Protein AF-A0A8T3SZB5-F1 (afdb_monomer)

Nearest PDB structures (foldseek):
  3n9b-assembly1_A  TM=9.895E-01  e=1.179E-03  Pseudomonas aeruginosa
  3ta7-assembly1_A  TM=9.737E-01  e=1.179E-03  Candidatus Korarchaeum cryptofilum OPF8
  3p43-assembly1_A  TM=9.729E-01  e=1.179E-03  Methanosarcina barkeri str. Fusaro
  3n9d-assembly1_A  TM=9.862E-01  e=1.581E-03  Pseudomonas aeruginosa
  3n9b-assembly2_B  TM=9.863E-01  e=1.581E-03  Pseudomonas aeruginosa

pLDDT: mean 84.58, std 11.85, range [59.88, 97.0]

Radius of gyration: 13.7 Å; Cα contacts (8 Å, |Δi|>4): 124; chains: 1; bounding box: 36×26×28 Å

Structure (mmCIF, N/CA/C/O backbone):
data_AF-A0A8T3SZB5-F1
#
_entry.id   AF-A0A8T3SZB5-F1
#
loop_
_atom_site.group_PDB
_atom_site.id
_atom_site.type_symbol
_atom_site.label_atom_id
_atom_site.label_alt_id
_atom_site.label_comp_id
_atom_site.label_asym_id
_atom_site.label_entity_id
_atom_site.label_seq_id
_atom_site.pdbx_PDB_ins_code
_atom_site.Cartn_x
_atom_site.Cartn_y
_atom_site.Cartn_z
_atom_site.occupancy
_atom_site.B_iso_or_equiv
_atom_site.auth_seq_id
_atom_site.auth_comp_id
_atom_site.auth_asym_id
_atom_site.auth_atom_id
_atom_site.pdbx_PDB_model_num
ATOM 1 N N . MET A 1 1 ? -13.095 -13.336 10.322 1.00 61.44 1 MET A N 1
ATOM 2 C CA . MET A 1 1 ? -13.343 -12.904 8.930 1.00 61.44 1 MET A CA 1
ATOM 3 C C . MET A 1 1 ? -12.169 -12.048 8.459 1.00 61.44 1 MET A C 1
ATOM 5 O O . MET A 1 1 ? -11.539 -11.412 9.298 1.00 61.44 1 MET A O 1
ATOM 9 N N . PRO A 1 2 ? -11.853 -12.026 7.153 1.00 69.94 2 PRO A N 1
ATOM 10 C CA . PRO A 1 2 ? -10.624 -11.419 6.617 1.00 69.94 2 PRO A CA 1
ATOM 11 C C . PRO A 1 2 ? -10.395 -9.943 6.992 1.00 69.94 2 PRO A C 1
ATOM 13 O O . PRO A 1 2 ? -9.261 -9.519 7.157 1.00 69.94 2 PRO A O 1
ATOM 16 N N . LEU A 1 3 ? -11.470 -9.173 7.190 1.00 77.81 3 LEU A N 1
ATOM 17 C CA . LEU A 1 3 ? -11.426 -7.722 7.426 1.00 77.81 3 LEU A CA 1
ATOM 1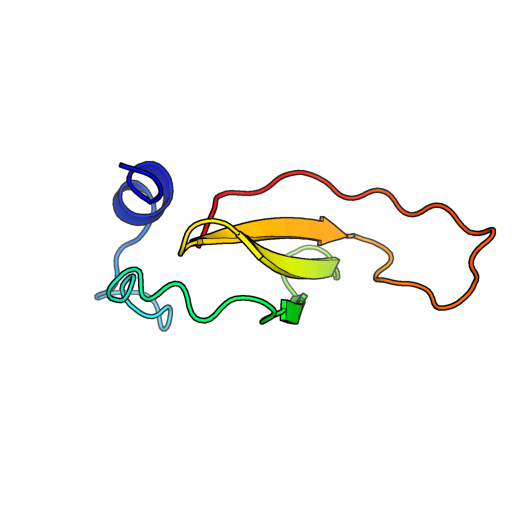8 C C . LEU A 1 3 ? -11.757 -7.319 8.874 1.00 77.81 3 LEU A C 1
ATOM 20 O O . LEU A 1 3 ? -12.077 -6.162 9.141 1.00 77.81 3 LEU A O 1
ATOM 24 N N . ASP A 1 4 ? -11.725 -8.256 9.824 1.00 78.44 4 ASP A N 1
ATOM 25 C CA . ASP A 1 4 ? -12.131 -7.970 11.210 1.00 78.44 4 ASP A CA 1
ATOM 26 C C . ASP A 1 4 ? -11.207 -6.965 11.906 1.00 78.44 4 ASP A C 1
ATOM 28 O O . ASP A 1 4 ? -11.674 -6.123 12.674 1.00 78.44 4 ASP A O 1
ATOM 32 N N . GLU A 1 5 ? -9.901 -7.015 11.631 1.00 77.19 5 GLU A N 1
ATOM 33 C CA . GLU A 1 5 ? -8.951 -6.054 12.198 1.00 77.19 5 GLU A CA 1
ATOM 34 C C . GLU A 1 5 ? -9.144 -4.652 11.607 1.00 77.19 5 GLU A C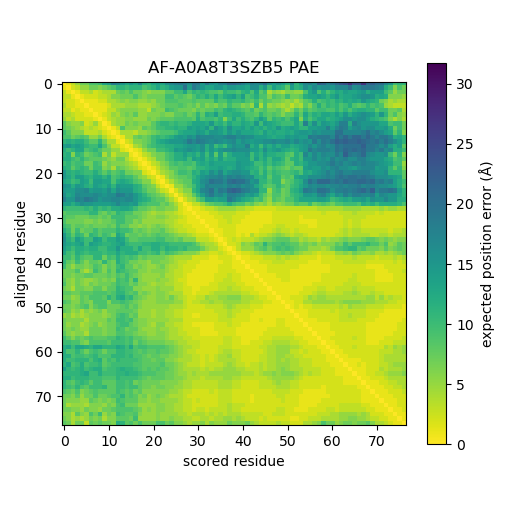 1
ATOM 36 O O . GLU A 1 5 ? -9.241 -3.688 12.369 1.00 77.19 5 GLU A O 1
ATOM 41 N N . TYR A 1 6 ? -9.322 -4.565 10.283 1.00 78.81 6 TYR A N 1
ATOM 42 C CA . TYR A 1 6 ? -9.625 -3.323 9.569 1.00 78.81 6 TYR A CA 1
ATOM 43 C C . TYR A 1 6 ? -10.887 -2.651 10.122 1.00 78.81 6 TYR A C 1
ATOM 45 O O . TYR A 1 6 ? -10.855 -1.491 10.530 1.00 78.81 6 TYR A O 1
ATOM 53 N N . ARG A 1 7 ? -11.983 -3.412 10.245 1.00 77.62 7 ARG A N 1
ATOM 54 C CA . ARG A 1 7 ? -13.255 -2.924 10.805 1.00 77.62 7 ARG A CA 1
ATOM 55 C C . ARG A 1 7 ? -13.114 -2.422 12.236 1.00 77.62 7 ARG A C 1
ATOM 57 O O . ARG A 1 7 ? -13.723 -1.423 12.592 1.00 77.62 7 ARG A O 1
ATOM 64 N N . ARG A 1 8 ? -12.316 -3.100 13.064 1.00 80.62 8 ARG A N 1
ATOM 65 C CA . ARG A 1 8 ? -12.116 -2.726 14.471 1.00 80.62 8 ARG A CA 1
ATOM 66 C C . ARG A 1 8 ? -11.315 -1.434 14.634 1.00 80.62 8 ARG A C 1
ATOM 68 O O . ARG A 1 8 ? -11.524 -0.724 15.612 1.00 80.62 8 ARG A O 1
ATOM 75 N N . LYS A 1 9 ? -10.383 -1.142 13.722 1.00 76.25 9 LYS A N 1
ATOM 76 C CA . LYS A 1 9 ? -9.518 0.049 13.799 1.00 76.25 9 LYS A CA 1
ATOM 77 C C . LYS A 1 9 ? -10.080 1.274 13.077 1.00 76.25 9 LYS A C 1
ATOM 79 O O . LYS A 1 9 ? -9.386 2.292 13.019 1.00 76.25 9 LYS A O 1
ATOM 84 N N . ARG A 1 10 ? -11.280 1.196 12.495 1.00 79.88 10 ARG A N 1
ATOM 85 C CA . ARG A 1 10 ? -11.860 2.286 11.707 1.00 79.88 10 ARG A CA 1
ATOM 86 C C . ARG A 1 10 ? -13.192 2.753 12.264 1.00 79.88 10 ARG A C 1
ATOM 88 O O . ARG A 1 10 ? -14.084 1.961 12.543 1.00 79.88 10 ARG A O 1
ATOM 95 N N . ASP A 1 11 ? -13.303 4.071 12.369 1.00 75.62 11 ASP A N 1
ATOM 96 C CA . ASP A 1 11 ? -14.570 4.769 12.518 1.00 75.62 11 ASP A CA 1
ATOM 97 C C . ASP A 1 11 ? -14.931 5.386 11.160 1.00 75.62 11 ASP A C 1
ATOM 99 O O . ASP A 1 11 ? -14.397 6.426 10.754 1.00 75.62 11 ASP A O 1
ATOM 103 N N . PHE A 1 12 ? -15.822 4.705 10.441 1.00 67.88 12 PHE A N 1
ATOM 104 C CA . PHE A 1 12 ? -16.286 5.095 9.108 1.00 67.88 12 PHE A CA 1
ATOM 105 C C . PHE A 1 12 ? -17.220 6.320 9.127 1.00 67.88 12 PHE A C 1
ATOM 107 O O . PHE A 1 12 ? -17.574 6.831 8.069 1.00 67.88 12 PHE A O 1
ATOM 114 N N . GLY A 1 13 ? -17.625 6.805 10.309 1.00 67.06 13 GLY A N 1
ATOM 115 C CA . GLY A 1 13 ? -18.339 8.075 10.464 1.00 67.06 13 GLY A CA 1
ATOM 116 C C . GLY A 1 13 ? -17.405 9.283 10.588 1.00 67.06 13 GLY A C 1
ATOM 117 O O . GLY A 1 13 ? -17.817 10.408 10.310 1.00 67.06 13 GLY A O 1
ATOM 118 N N . ALA A 1 14 ? -16.146 9.056 10.977 1.00 68.50 14 ALA A N 1
ATOM 119 C CA . ALA A 1 14 ? -15.153 10.103 11.220 1.00 68.50 14 ALA A CA 1
ATOM 120 C C . ALA A 1 14 ? -14.076 10.208 10.125 1.00 68.50 14 ALA A C 1
ATOM 122 O O . ALA A 1 14 ? -13.352 11.204 10.068 1.00 68.50 14 ALA A O 1
ATOM 123 N N . THR A 1 15 ? -13.949 9.198 9.259 1.00 59.88 15 THR A N 1
ATOM 124 C CA . THR A 1 15 ? -12.919 9.143 8.212 1.00 59.88 15 THR A CA 1
ATOM 125 C C . THR A 1 15 ? -13.523 9.045 6.810 1.00 59.88 15 THR A C 1
ATOM 127 O O . THR A 1 15 ? -14.548 8.395 6.632 1.00 59.88 15 THR A O 1
ATOM 130 N N . PRO A 1 16 ? -12.885 9.641 5.782 1.00 62.38 16 PRO A N 1
ATOM 131 C CA . PRO A 1 16 ? -13.303 9.493 4.385 1.00 62.38 16 PRO A CA 1
ATOM 132 C C . PRO A 1 16 ? -12.981 8.103 3.803 1.00 62.38 16 PRO A C 1
ATOM 134 O O . PRO A 1 16 ? -13.084 7.906 2.592 1.00 62.38 16 PRO A O 1
ATOM 137 N N . GLU A 1 17 ? -12.542 7.151 4.631 1.00 64.44 17 GLU A N 1
ATOM 138 C CA . GLU A 1 17 ? -12.281 5.787 4.188 1.00 64.44 17 GLU A CA 1
ATOM 139 C C . GLU A 1 17 ? -13.607 5.035 3.982 1.00 64.44 17 GLU A C 1
ATOM 141 O O . GLU A 1 17 ? -14.491 5.098 4.840 1.00 64.44 17 GLU A O 1
ATOM 146 N N . PRO A 1 18 ? -13.777 4.327 2.853 1.00 66.38 18 PRO A N 1
ATOM 147 C CA . PRO A 1 18 ? -15.003 3.595 2.578 1.00 66.38 18 PRO A CA 1
ATOM 148 C C . PRO A 1 18 ? -15.151 2.389 3.509 1.00 66.38 18 PRO A C 1
ATOM 150 O O . PRO A 1 18 ? -14.176 1.727 3.865 1.00 66.38 18 PRO A O 1
ATOM 153 N N . ALA A 1 19 ? -16.398 2.063 3.852 1.00 67.81 19 ALA A N 1
ATOM 154 C CA . ALA A 1 19 ? -16.704 0.806 4.518 1.00 67.81 19 ALA A CA 1
ATOM 155 C C . ALA A 1 19 ? -16.302 -0.385 3.622 1.00 67.81 19 ALA A C 1
ATOM 157 O O . ALA A 1 19 ? -16.405 -0.289 2.394 1.00 67.81 19 ALA A O 1
ATOM 158 N N . PRO A 1 20 ? -15.873 -1.516 4.210 1.00 66.94 20 PRO A N 1
ATOM 159 C CA . PRO A 1 20 ? -15.518 -2.699 3.436 1.00 66.94 20 PRO A CA 1
ATOM 160 C C . PRO A 1 20 ? -16.737 -3.201 2.651 1.00 66.94 20 PRO A C 1
ATOM 162 O O . PRO A 1 20 ? -17.795 -3.443 3.236 1.00 66.94 20 PRO A O 1
ATOM 165 N N . GLY A 1 21 ? -16.581 -3.334 1.332 1.00 68.19 21 GLY A N 1
ATOM 166 C CA . GLY A 1 21 ? -17.625 -3.823 0.428 1.00 68.19 21 GLY A CA 1
ATOM 167 C C . GLY A 1 21 ? -17.861 -5.332 0.537 1.00 68.19 21 GLY A C 1
ATOM 168 O O . GLY A 1 21 ? -17.188 -6.036 1.295 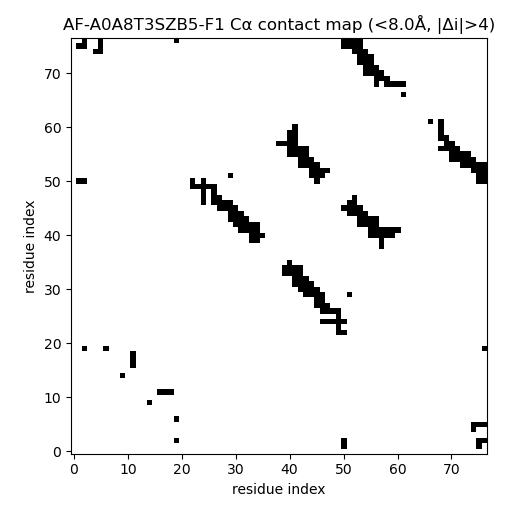1.00 68.19 21 GLY A O 1
ATOM 169 N N . GLU A 1 22 ? -18.825 -5.843 -0.233 1.00 65.00 22 GLU A N 1
ATOM 170 C CA . GLU A 1 22 ? -18.973 -7.290 -0.407 1.00 65.00 22 GLU A CA 1
ATOM 171 C C . GLU A 1 22 ? -17.721 -7.882 -1.065 1.00 65.00 22 GLU A C 1
ATOM 173 O O . GLU A 1 22 ? -17.146 -7.298 -1.986 1.00 65.00 22 GLU A O 1
ATOM 178 N N . LEU A 1 23 ? -17.307 -9.056 -0.579 1.00 62.56 23 LEU A N 1
ATOM 179 C CA . LEU A 1 23 ? -16.193 -9.823 -1.130 1.00 62.56 23 LEU A CA 1
ATOM 180 C C . LEU A 1 23 ? -16.622 -10.389 -2.491 1.00 62.56 23 LEU A C 1
ATOM 182 O O . LEU A 1 23 ? -17.169 -11.488 -2.569 1.00 62.56 23 LEU A O 1
ATOM 186 N N . VAL A 1 24 ? -16.410 -9.627 -3.561 1.00 63.75 24 VAL A N 1
ATOM 187 C CA . VAL A 1 24 ? -16.629 -10.088 -4.935 1.00 63.75 24 VAL A CA 1
ATOM 188 C C . VAL A 1 24 ? -15.266 -10.408 -5.531 1.00 63.75 24 VAL A C 1
ATOM 190 O O . VAL A 1 24 ? -14.539 -9.497 -5.916 1.00 63.75 24 VAL A O 1
ATOM 193 N N . ASP A 1 25 ? -14.908 -11.692 -5.582 1.00 65.38 25 ASP A N 1
ATOM 194 C CA . ASP A 1 25 ? -13.664 -12.144 -6.212 1.00 65.38 25 ASP A CA 1
ATOM 195 C C . ASP A 1 25 ? -13.823 -12.072 -7.733 1.00 65.38 25 ASP A C 1
ATOM 197 O O . ASP A 1 25 ? -14.327 -12.990 -8.381 1.00 65.38 25 ASP A O 1
ATOM 201 N N . SER A 1 26 ? -13.468 -10.921 -8.300 1.00 69.44 26 SER A N 1
ATOM 202 C CA . SER A 1 26 ? -13.358 -10.772 -9.755 1.00 69.44 26 SER A CA 1
ATOM 203 C C . SER A 1 26 ? -11.951 -11.101 -10.250 1.00 69.44 26 SER A C 1
ATOM 205 O O . SER A 1 26 ? -11.767 -11.335 -11.444 1.00 69.44 26 SER A O 1
ATOM 207 N N . GLY A 1 27 ? -10.988 -11.154 -9.321 1.00 71.69 27 GLY A N 1
ATOM 208 C CA . GLY A 1 27 ? -9.595 -11.481 -9.566 1.00 71.69 27 GLY A CA 1
ATOM 209 C C . GLY A 1 27 ? -8.837 -10.387 -10.323 1.00 71.69 27 GLY A C 1
ATOM 210 O O . GLY A 1 27 ? -9.374 -9.640 -11.140 1.00 71.69 27 GLY A O 1
ATOM 211 N N . GLY A 1 28 ? -7.530 -10.300 -10.070 1.00 79.62 28 GLY A N 1
ATOM 212 C CA . GLY A 1 28 ? -6.605 -9.549 -10.926 1.00 79.62 28 GLY A CA 1
ATOM 213 C C . GLY A 1 28 ? -6.618 -8.024 -10.777 1.00 79.62 28 GLY A C 1
ATOM 214 O O . GLY A 1 28 ? -5.912 -7.351 -11.531 1.00 79.62 28 GLY A O 1
ATOM 215 N N . ARG A 1 29 ? -7.352 -7.450 -9.814 1.00 90.25 29 ARG A N 1
ATOM 216 C CA . ARG A 1 29 ? -7.220 -6.020 -9.505 1.00 90.25 29 ARG A CA 1
ATOM 217 C C . ARG A 1 29 ? -6.004 -5.773 -8.628 1.00 90.25 29 ARG A C 1
ATOM 219 O O . ARG A 1 29 ? -5.667 -6.545 -7.729 1.00 90.25 29 ARG A O 1
ATOM 226 N N . PHE A 1 30 ? -5.368 -4.636 -8.864 1.00 93.19 30 PHE A N 1
ATOM 227 C CA . PHE A 1 30 ? -4.331 -4.122 -7.991 1.00 93.19 30 PHE A CA 1
ATOM 228 C C . PHE A 1 30 ? -4.415 -2.606 -7.907 1.00 93.19 30 PHE A C 1
ATOM 230 O O . PHE A 1 30 ? -4.919 -1.937 -8.810 1.00 93.19 30 PHE A O 1
ATOM 237 N N . THR A 1 31 ? -3.891 -2.061 -6.815 1.00 94.31 31 THR A N 1
ATOM 238 C CA . THR A 1 31 ? -3.763 -0.616 -6.639 1.00 94.31 31 THR A CA 1
ATOM 239 C C . THR A 1 31 ? -2.369 -0.277 -6.137 1.00 94.31 31 THR A C 1
ATOM 241 O O . THR A 1 31 ? -1.748 -1.048 -5.401 1.00 94.31 31 THR A O 1
ATOM 244 N N . ILE A 1 32 ? -1.878 0.887 -6.551 1.00 94.81 32 ILE A N 1
ATOM 245 C CA . ILE A 1 32 ? -0.661 1.494 -6.021 1.00 94.81 32 ILE A CA 1
ATOM 246 C C . ILE A 1 32 ? -1.036 2.913 -5.619 1.00 94.81 32 ILE A C 1
ATOM 248 O O . ILE A 1 32 ? -1.249 3.776 -6.469 1.00 94.81 32 ILE A O 1
ATOM 252 N N . GLN A 1 33 ? -1.153 3.148 -4.319 1.00 94.06 33 GLN A N 1
ATOM 253 C CA . GLN A 1 33 ? -1.567 4.434 -3.772 1.00 94.06 33 GLN A CA 1
ATOM 254 C C . GLN A 1 33 ? -0.345 5.171 -3.234 1.00 94.06 33 GLN A C 1
A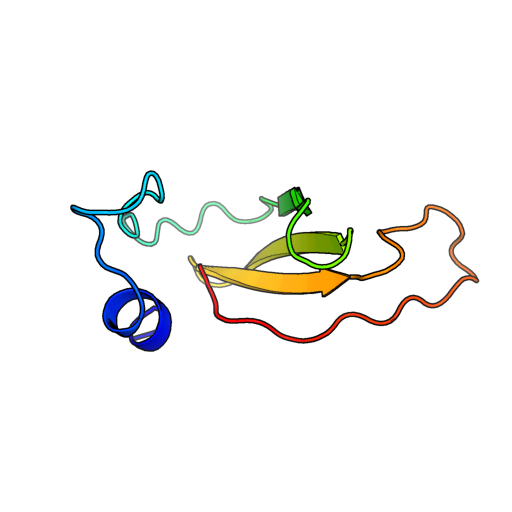TOM 256 O O . GLN A 1 33 ? 0.382 4.656 -2.390 1.00 94.06 33 GLN A O 1
ATOM 261 N N . ARG A 1 34 ? -0.103 6.393 -3.715 1.00 94.50 34 ARG A N 1
ATOM 262 C CA . ARG A 1 34 ? 0.935 7.259 -3.148 1.00 94.50 34 ARG A CA 1
ATOM 263 C C . ARG A 1 34 ? 0.400 7.888 -1.869 1.00 94.50 34 ARG A C 1
ATOM 265 O O . ARG A 1 34 ? -0.472 8.752 -1.933 1.00 94.50 34 ARG A O 1
ATOM 272 N N . HIS A 1 35 ? 0.963 7.505 -0.734 1.00 92.81 35 HIS A N 1
ATOM 273 C CA . HIS A 1 35 ? 0.497 7.931 0.573 1.00 92.81 35 HIS A CA 1
ATOM 274 C C . HIS A 1 35 ? 1.489 8.913 1.205 1.00 92.81 35 HIS A C 1
ATOM 276 O O . HIS A 1 35 ? 2.643 8.589 1.501 1.00 92.81 35 HIS A O 1
ATOM 282 N N . ARG A 1 36 ? 1.039 10.159 1.399 1.00 87.88 36 ARG A N 1
ATOM 283 C CA . ARG A 1 36 ? 1.800 11.206 2.093 1.00 87.88 36 ARG A CA 1
ATOM 284 C C . ARG A 1 36 ? 1.332 11.327 3.546 1.00 87.88 36 ARG A C 1
ATOM 286 O O . ARG A 1 36 ? 0.640 12.276 3.892 1.00 87.88 36 ARG A O 1
ATOM 293 N N . ALA A 1 37 ? 1.711 10.346 4.361 1.00 80.75 37 ALA A N 1
ATOM 294 C CA . ALA A 1 37 ? 1.561 10.390 5.816 1.00 80.75 37 ALA A CA 1
ATOM 295 C C . ALA A 1 37 ? 2.784 11.087 6.454 1.00 80.75 37 ALA A C 1
ATOM 297 O O . ALA A 1 37 ? 3.380 11.980 5.850 1.00 80.75 37 ALA A O 1
ATOM 298 N N . THR A 1 38 ? 3.213 10.648 7.643 1.00 85.62 38 THR A N 1
ATOM 299 C CA . THR A 1 38 ? 4.440 11.124 8.311 1.00 85.62 38 THR A CA 1
ATOM 300 C C . THR A 1 38 ? 5.687 10.957 7.438 1.00 85.62 38 THR A C 1
ATOM 302 O O . THR A 1 38 ? 6.557 11.824 7.414 1.00 85.62 38 THR A O 1
ATOM 305 N N . ALA A 1 39 ? 5.757 9.857 6.685 1.00 89.88 39 ALA A N 1
ATOM 306 C CA . ALA A 1 39 ? 6.754 9.626 5.650 1.00 89.88 39 ALA A CA 1
ATOM 307 C C . ALA A 1 39 ? 6.053 9.277 4.335 1.00 89.88 39 ALA A C 1
ATOM 309 O O . ALA A 1 39 ? 5.043 8.566 4.325 1.00 89.88 39 ALA A O 1
ATOM 310 N N . LEU A 1 40 ? 6.602 9.766 3.221 1.00 93.56 40 LEU A N 1
ATOM 311 C CA . LEU A 1 40 ? 6.130 9.386 1.895 1.00 93.56 40 LEU A CA 1
ATOM 312 C C . LEU A 1 40 ? 6.386 7.893 1.682 1.00 93.56 40 LEU A C 1
ATOM 314 O O . LEU A 1 40 ? 7.521 7.433 1.790 1.00 93.56 40 LEU A O 1
ATOM 318 N N . HIS A 1 41 ? 5.333 7.161 1.349 1.00 94.88 41 HIS A N 1
ATOM 319 C CA . HIS A 1 41 ? 5.411 5.760 0.964 1.00 94.88 41 HIS A CA 1
ATOM 320 C C . HIS A 1 41 ? 4.330 5.440 -0.067 1.00 94.88 41 HIS A C 1
ATOM 322 O O . HIS A 1 41 ? 3.529 6.298 -0.451 1.00 94.88 41 HIS A O 1
ATOM 328 N N . TYR A 1 42 ? 4.349 4.206 -0.554 1.00 96.06 42 TYR A N 1
ATOM 329 C CA . TYR A 1 42 ? 3.347 3.691 -1.471 1.00 96.06 42 TYR A CA 1
ATOM 330 C C .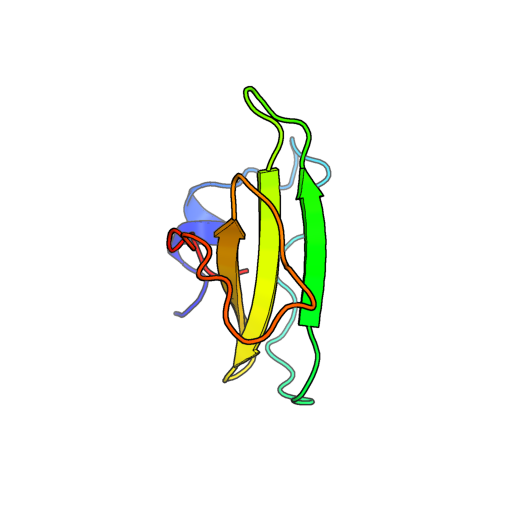 TYR A 1 42 ? 2.676 2.478 -0.854 1.00 96.06 42 TYR A C 1
ATOM 332 O O . TYR A 1 42 ? 3.372 1.562 -0.425 1.00 96.06 42 TYR A O 1
ATOM 340 N N . ASP A 1 43 ? 1.352 2.455 -0.854 1.00 95.44 43 ASP A N 1
ATOM 341 C CA . ASP A 1 43 ? 0.583 1.274 -0.492 1.00 95.44 43 ASP A CA 1
ATOM 342 C C . ASP A 1 43 ? 0.317 0.464 -1.760 1.00 95.44 43 ASP A C 1
ATOM 344 O O . ASP A 1 43 ? -0.312 0.944 -2.705 1.00 95.44 43 ASP A O 1
ATOM 348 N N . VAL A 1 44 ? 0.846 -0.755 -1.799 1.00 95.62 44 VAL A N 1
ATOM 349 C CA . VAL A 1 44 ? 0.625 -1.721 -2.876 1.00 95.62 44 VAL A CA 1
ATOM 350 C C . VAL A 1 44 ? -0.390 -2.734 -2.387 1.00 95.62 44 VAL A C 1
ATOM 352 O O . VAL A 1 44 ? -0.208 -3.329 -1.325 1.00 95.62 44 VAL A O 1
ATOM 355 N N . ARG A 1 45 ? -1.453 -2.938 -3.164 1.00 94.88 45 ARG A N 1
ATOM 356 C CA . ARG A 1 45 ? -2.555 -3.827 -2.792 1.00 94.88 45 ARG A CA 1
ATOM 357 C C . ARG A 1 45 ? -2.910 -4.744 -3.947 1.00 94.88 45 ARG A C 1
ATOM 359 O O . ARG A 1 45 ? -3.055 -4.261 -5.070 1.00 94.88 45 ARG A O 1
ATOM 366 N N . LEU A 1 46 ? -3.058 -6.031 -3.661 1.00 93.00 46 LEU A N 1
ATOM 367 C CA . LEU A 1 46 ? -3.417 -7.069 -4.624 1.00 93.00 46 LEU A CA 1
ATOM 368 C C . LEU A 1 46 ? -4.720 -7.736 -4.183 1.00 93.00 46 LEU A C 1
ATOM 370 O O . LEU A 1 46 ? -4.842 -8.107 -3.018 1.00 93.00 46 LEU A O 1
ATOM 374 N N . GLU A 1 47 ? -5.673 -7.899 -5.097 1.00 91.44 47 GLU A N 1
ATOM 375 C CA . GLU A 1 47 ? -6.889 -8.674 -4.833 1.00 91.44 47 GLU A CA 1
ATOM 376 C C . GLU A 1 47 ? -6.555 -10.169 -4.809 1.00 91.44 47 GLU A C 1
ATOM 378 O O . GLU A 1 47 ? -6.111 -10.731 -5.813 1.00 91.44 47 GLU A O 1
ATOM 383 N N . ILE A 1 48 ? -6.737 -10.806 -3.651 1.00 89.12 48 ILE A N 1
ATOM 384 C CA . ILE A 1 48 ? -6.530 -12.242 -3.450 1.00 89.12 48 ILE A CA 1
ATOM 385 C C . ILE A 1 48 ? -7.636 -12.755 -2.528 1.00 89.12 48 ILE A C 1
ATOM 387 O O . ILE A 1 48 ? -7.731 -12.329 -1.379 1.00 89.12 48 ILE A O 1
ATOM 391 N N . GLY A 1 49 ? -8.468 -13.678 -3.017 1.00 85.50 49 GLY A N 1
ATOM 392 C CA . GLY A 1 49 ? -9.537 -14.280 -2.211 1.00 85.50 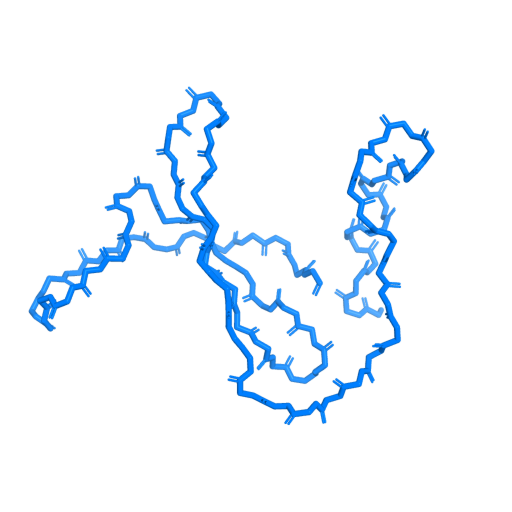49 GLY A CA 1
ATOM 393 C C . GLY A 1 49 ? -10.587 -13.267 -1.744 1.00 85.50 49 GLY A C 1
ATOM 394 O O . GLY A 1 49 ? -11.053 -13.343 -0.608 1.00 85.50 49 GLY A O 1
ATOM 395 N N . GLY A 1 50 ? -10.916 -12.291 -2.597 1.00 85.06 50 GLY A N 1
ATOM 396 C CA . GLY A 1 50 ? -11.916 -11.257 -2.323 1.00 85.06 50 GLY A CA 1
ATOM 397 C C . GLY A 1 50 ? -11.455 -10.094 -1.435 1.00 85.06 50 GLY A C 1
ATOM 398 O O . GLY A 1 50 ? -12.254 -9.193 -1.204 1.00 85.06 50 GLY A O 1
ATOM 399 N N . VAL A 1 51 ? -10.205 -10.074 -0.954 1.00 87.06 51 VAL A N 1
ATOM 400 C CA . VAL A 1 51 ? -9.634 -8.953 -0.178 1.00 87.06 51 VAL A CA 1
ATOM 401 C C . VAL A 1 51 ? -8.413 -8.338 -0.849 1.00 87.06 51 VAL A C 1
ATOM 403 O O . VAL A 1 51 ? -7.696 -8.996 -1.602 1.00 87.06 51 VAL A O 1
ATOM 406 N N . LEU A 1 52 ? -8.133 -7.078 -0.528 1.00 90.62 52 LEU A N 1
ATOM 407 C CA . LEU A 1 52 ? -6.922 -6.363 -0.901 1.00 90.62 52 LEU A CA 1
ATOM 408 C C . LEU A 1 52 ? -5.812 -6.624 0.117 1.00 90.62 52 LEU A C 1
ATOM 410 O O . LEU A 1 52 ? -5.569 -5.874 1.068 1.00 90.62 52 LEU A O 1
ATOM 414 N N . VAL A 1 53 ? -5.077 -7.689 -0.158 1.00 92.31 53 VAL A N 1
ATOM 415 C CA . VAL A 1 53 ? -3.823 -8.050 0.492 1.00 92.31 53 VAL A CA 1
ATOM 416 C C . VAL A 1 53 ? -2.823 -6.903 0.268 1.00 92.31 53 VAL A C 1
ATOM 418 O O . VAL A 1 53 ? -2.433 -6.620 -0.865 1.00 92.31 53 VAL A O 1
ATOM 421 N N . SER A 1 54 ? -2.427 -6.221 1.349 1.00 94.38 54 SER A N 1
ATOM 422 C CA . SER A 1 54 ? -1.755 -4.910 1.285 1.00 94.38 54 SER A CA 1
ATOM 423 C C . SER A 1 54 ? -0.333 -4.889 1.870 1.00 94.38 54 SER A C 1
ATOM 425 O O . SER A 1 54 ? 0.007 -5.667 2.768 1.00 94.38 54 SER A O 1
ATOM 427 N N . TRP A 1 55 ? 0.509 -3.985 1.352 1.00 96.38 55 TRP A N 1
ATOM 428 C CA . TRP A 1 55 ? 1.856 -3.692 1.854 1.00 96.38 55 TRP A CA 1
ATOM 429 C C . TRP A 1 55 ? 2.229 -2.218 1.702 1.00 96.38 55 TRP A C 1
ATOM 431 O O . TRP A 1 55 ? 1.974 -1.612 0.663 1.00 96.38 55 TRP A O 1
ATOM 441 N N . ALA A 1 56 ? 2.969 -1.690 2.675 1.00 96.00 56 ALA A N 1
ATOM 442 C CA . ALA A 1 56 ? 3.632 -0.396 2.576 1.00 96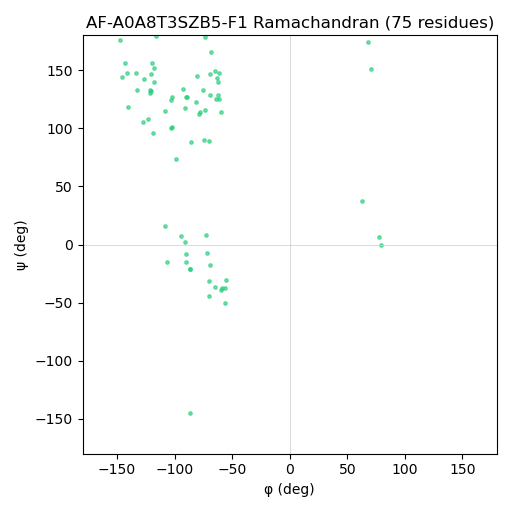.00 56 ALA A CA 1
ATOM 443 C C . ALA A 1 56 ? 5.045 -0.552 1.984 1.00 96.00 56 ALA A C 1
ATOM 445 O O . ALA A 1 56 ? 5.877 -1.315 2.486 1.00 96.00 56 ALA A O 1
ATOM 446 N N . VAL A 1 57 ? 5.339 0.211 0.931 1.00 96.50 57 VAL A N 1
ATOM 447 C CA . VAL A 1 57 ? 6.607 0.218 0.190 1.00 96.50 57 VAL A CA 1
ATOM 448 C C . VAL A 1 57 ? 7.232 1.619 0.281 1.00 96.50 57 VAL A C 1
ATOM 450 O O . VAL A 1 57 ? 6.896 2.501 -0.515 1.00 96.50 57 VAL A O 1
ATOM 453 N N . PRO A 1 58 ? 8.166 1.866 1.224 1.00 95.81 58 PRO A N 1
ATOM 454 C CA . PRO A 1 58 ? 8.693 3.211 1.488 1.00 95.81 58 PRO A CA 1
ATOM 455 C C . PRO A 1 58 ? 9.360 3.870 0.280 1.00 95.81 58 PRO A C 1
ATOM 457 O O . PRO A 1 58 ? 9.221 5.065 0.050 1.00 95.81 58 PRO A O 1
ATOM 460 N N . LYS A 1 59 ? 10.078 3.079 -0.524 1.00 95.00 59 LYS A N 1
ATOM 461 C CA . LYS A 1 59 ? 10.780 3.568 -1.720 1.00 95.00 59 LYS A CA 1
ATOM 462 C C . LYS A 1 59 ? 9.963 3.424 -3.011 1.00 95.00 59 LYS A C 1
ATOM 464 O O . LYS A 1 59 ? 10.507 3.665 -4.084 1.00 95.00 59 LYS A O 1
ATOM 469 N N . GLY A 1 60 ? 8.697 3.023 -2.904 1.00 93.50 60 GLY A N 1
ATOM 470 C CA . GLY A 1 60 ? 7.822 2.751 -4.039 1.00 93.50 60 GLY A CA 1
ATOM 471 C C . GLY A 1 60 ? 8.208 1.523 -4.877 1.00 93.50 60 GLY A C 1
ATOM 472 O O . GLY A 1 60 ? 9.243 0.887 -4.635 1.00 93.50 60 GLY A O 1
ATOM 473 N N . PRO A 1 61 ? 7.354 1.170 -5.854 1.00 93.44 61 PRO A N 1
ATOM 474 C CA . PRO A 1 61 ? 7.626 0.114 -6.822 1.00 93.44 61 PRO A CA 1
ATOM 475 C C . PRO A 1 61 ? 8.755 0.516 -7.780 1.00 93.44 61 PRO A C 1
ATOM 477 O O . PRO A 1 61 ? 9.148 1.679 -7.877 1.00 93.44 61 PRO A O 1
ATOM 480 N N . THR A 1 62 ? 9.286 -0.456 -8.513 1.00 94.19 62 THR A N 1
ATOM 481 C CA . THR A 1 62 ? 10.335 -0.232 -9.509 1.00 94.19 62 THR A CA 1
ATOM 482 C C . THR A 1 62 ? 10.104 -1.117 -10.725 1.00 94.19 62 THR A C 1
ATOM 484 O O . THR A 1 62 ? 9.558 -2.208 -10.593 1.00 94.19 62 THR A O 1
ATOM 487 N N . LEU A 1 63 ? 10.491 -0.622 -11.902 1.00 94.56 63 LEU A N 1
ATOM 488 C CA . LEU A 1 63 ? 10.454 -1.378 -13.157 1.00 94.56 63 LEU A CA 1
ATOM 489 C C . LEU A 1 63 ? 11.761 -2.143 -13.420 1.00 94.56 63 LEU A C 1
ATOM 491 O O . LEU A 1 63 ? 11.825 -2.922 -14.362 1.00 94.56 63 LEU A O 1
ATOM 495 N N . ASP A 1 64 ? 12.799 -1.915 -12.609 1.00 97.00 64 ASP A N 1
ATOM 496 C CA . ASP A 1 64 ? 14.054 -2.659 -12.687 1.00 97.00 64 ASP A CA 1
ATOM 497 C C . ASP A 1 64 ? 13.875 -4.041 -12.029 1.00 97.00 64 ASP A C 1
ATOM 499 O O . ASP A 1 64 ? 13.683 -4.108 -10.810 1.00 97.00 64 ASP A O 1
ATOM 503 N N . PRO A 1 65 ? 13.955 -5.146 -12.793 1.00 95.69 65 PRO A N 1
ATOM 504 C CA . PRO A 1 65 ? 13.737 -6.492 -12.266 1.00 95.69 65 PRO A CA 1
ATOM 505 C C . PRO A 1 65 ?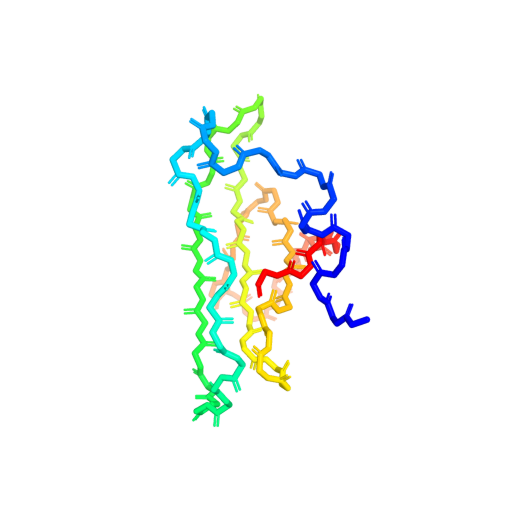 14.850 -6.965 -11.316 1.00 95.69 65 PRO A C 1
ATOM 507 O O . PRO A 1 65 ? 14.650 -7.921 -10.568 1.00 95.69 65 PRO A O 1
ATOM 510 N N . SER A 1 66 ? 16.021 -6.322 -11.330 1.00 96.75 66 SER A N 1
ATOM 511 C CA . SER A 1 66 ? 17.140 -6.645 -10.438 1.00 96.75 66 SER A CA 1
ATOM 512 C C . SER A 1 66 ? 17.055 -5.920 -9.088 1.00 96.75 66 SER A C 1
ATOM 514 O O . SER A 1 66 ? 17.636 -6.367 -8.092 1.00 96.75 66 SER A O 1
ATOM 516 N N . ALA A 1 67 ? 16.297 -4.822 -9.023 1.00 96.31 67 ALA A N 1
ATOM 517 C CA . ALA A 1 67 ? 16.175 -3.999 -7.833 1.00 96.31 67 ALA A CA 1
ATOM 518 C C . ALA A 1 67 ? 15.171 -4.588 -6.831 1.00 96.31 67 ALA A C 1
ATOM 520 O O . ALA A 1 67 ? 13.982 -4.741 -7.104 1.00 96.31 67 ALA A O 1
ATOM 521 N N . ARG A 1 68 ? 15.631 -4.844 -5.601 1.00 95.00 68 ARG A N 1
ATOM 522 C CA . ARG A 1 68 ? 14.770 -5.296 -4.497 1.00 95.00 68 ARG A CA 1
ATOM 523 C C . ARG A 1 68 ? 14.261 -4.110 -3.677 1.00 95.00 68 ARG A C 1
ATOM 525 O O . ARG A 1 68 ? 15.028 -3.225 -3.293 1.00 95.00 68 ARG A O 1
ATOM 532 N N . ARG A 1 69 ? 12.961 -4.102 -3.368 1.00 95.69 69 ARG A N 1
ATOM 533 C CA . ARG A 1 69 ? 12.303 -3.104 -2.509 1.00 95.69 69 ARG A CA 1
ATOM 534 C C . ARG A 1 69 ? 11.718 -3.790 -1.277 1.00 95.69 69 ARG A C 1
ATOM 536 O O . ARG A 1 69 ? 11.168 -4.880 -1.379 1.00 95.69 69 ARG A O 1
ATOM 543 N N . LEU A 1 70 ? 11.838 -3.143 -0.119 1.00 96.25 70 LEU A N 1
ATOM 544 C CA . LEU A 1 70 ? 11.167 -3.583 1.103 1.00 96.25 70 LEU A CA 1
ATOM 545 C C . LEU A 1 70 ? 9.655 -3.358 0.963 1.00 96.25 70 LEU A C 1
ATOM 547 O O . LEU A 1 70 ? 9.243 -2.238 0.663 1.00 96.25 70 LEU A O 1
ATOM 551 N N . ALA A 1 71 ? 8.862 -4.394 1.234 1.00 96.88 71 ALA A N 1
ATOM 552 C CA . ALA A 1 71 ? 7.406 -4.338 1.310 1.00 96.88 71 ALA A CA 1
ATOM 553 C C . ALA A 1 71 ? 6.960 -4.849 2.687 1.00 96.88 71 ALA A C 1
ATOM 555 O O . ALA A 1 71 ? 7.086 -6.034 2.991 1.00 96.88 71 ALA A O 1
ATOM 556 N N . MET A 1 72 ? 6.488 -3.945 3.543 1.00 96.19 72 MET A N 1
ATOM 557 C CA . MET A 1 72 ? 6.045 -4.275 4.900 1.00 96.19 72 MET A CA 1
ATOM 558 C C . MET A 1 72 ? 4.563 -4.627 4.879 1.00 96.19 72 MET A C 1
ATOM 560 O O . MET A 1 72 ? 3.766 -3.849 4.363 1.00 96.19 72 MET A O 1
ATOM 564 N N . ARG A 1 73 ? 4.196 -5.793 5.420 1.00 94.88 73 ARG A N 1
ATOM 565 C CA . ARG A 1 73 ? 2.803 -6.254 5.462 1.00 94.88 73 ARG A CA 1
ATOM 566 C C . ARG A 1 73 ? 1.954 -5.292 6.295 1.00 94.88 73 ARG A C 1
ATOM 568 O O . ARG A 1 73 ? 2.324 -4.984 7.425 1.00 94.88 73 ARG A O 1
ATOM 575 N N . THR A 1 74 ? 0.834 -4.845 5.737 1.00 91.50 74 THR A N 1
ATOM 576 C CA . THR A 1 74 ? -0.185 -4.057 6.442 1.00 91.50 74 THR A CA 1
ATOM 577 C C . THR A 1 74 ? -1.502 -4.829 6.499 1.00 91.50 74 THR A C 1
ATOM 579 O O . THR A 1 74 ? -1.581 -5.969 6.039 1.00 91.50 74 THR A O 1
ATOM 582 N N . GLU A 1 75 ? -2.512 -4.237 7.129 1.00 88.06 75 GLU A N 1
ATOM 583 C CA . GLU A 1 75 ? -3.846 -4.823 7.246 1.00 88.06 75 GLU A CA 1
ATOM 584 C C . GLU A 1 75 ? -4.493 -4.998 5.871 1.00 88.06 75 GLU A C 1
ATOM 586 O O . GLU A 1 75 ? -4.353 -4.142 4.991 1.00 88.06 75 GLU A O 1
ATOM 591 N N . ASP A 1 76 ? -5.234 -6.088 5.701 1.00 87.75 76 ASP A N 1
ATOM 592 C CA . ASP A 1 76 ? -6.034 -6.314 4.500 1.00 87.75 76 ASP A CA 1
ATOM 593 C C . ASP A 1 76 ? -7.147 -5.266 4.403 1.00 87.75 76 ASP A C 1
ATOM 595 O O . ASP A 1 76 ? -7.606 -4.740 5.421 1.00 87.75 76 ASP A O 1
ATOM 599 N N . HIS A 1 77 ? -7.524 -4.918 3.175 1.00 81.62 77 HIS A N 1
ATOM 600 C CA . HIS A 1 77 ? -8.577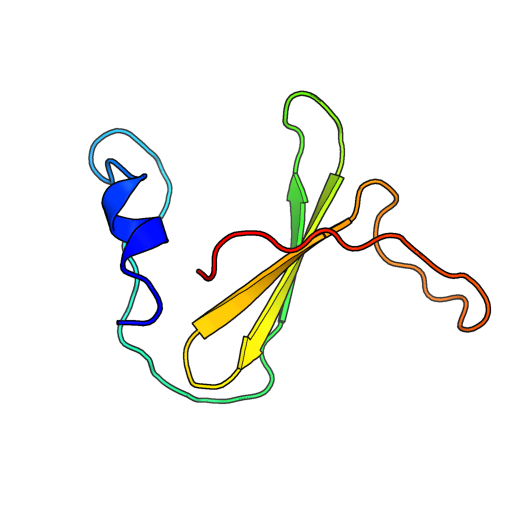 -3.941 2.884 1.00 81.62 77 HIS A CA 1
ATOM 601 C C . HIS A 1 77 ? -9.692 -4.556 2.040 1.00 81.62 77 HIS A C 1
ATOM 603 O O . HIS A 1 77 ? -9.410 -5.522 1.297 1.00 81.62 77 HIS A O 1
#

Mean predicted aligned error: 6.88 Å

Foldseek 3Di:
DQCPVVVVPDDVVVDPDDDDDPLDCPADDWDWAFDDDPATWIKIFGDDRSKTFIWTWRVGDDPPPVDDTDTHGDRID

Sequence (77 aa):
MPLDEYRRKRDFGATPEPAPGELVDSGGRFTIQRHRATALHYDVRLEIGGVLVSWAVPKGPTLDPSARRLAMRTEDH

Solvent-accessible surface area (backbone atoms only — not comparable to full-atom values): 4849 Å² total; per-residue (Å²): 115,90,50,53,67,49,58,71,77,52,59,65,89,81,41,96,58,78,74,88,72,82,70,68,69,77,65,83,51,69,49,77,44,82,40,80,64,99,59,65,28,22,40,42,30,37,46,56,96,41,31,29,50,27,26,45,16,61,83,43,86,76,91,54,90,85,66,86,70,71,68,45,81,51,73,43,87

Secondary structure (DSSP, 8-state):
-TTHHHHHT--TTTSSPPPP---------EEEEEEESSSEEEEEEEEETTEEEEEEETT---S-TT-----EE----